Protein AF-A0A8J3WPA2-F1 (afdb_monomer_lite)

Radius of gyration: 30.32 Å; chains: 1; bounding box: 49×57×71 Å

Secondary structure (DSSP, 8-state):
-------SS--EEEEEE----HHHHHHHHHHT--PPPTT---EEEEEEETTT--BHHHHTTS--GGGTGGGS--PPSS----PPP-----GGGTT------S-------S-----------------

Foldseek 3Di:
DDDDDDDQAFDKDFDWDDDDDPVCVVVCVVVVDDDDDPPDDIGTPFIAGPQQRHTCVVDVPHTRCSNVVVVVPPDDPPDDPPDDPPPPDVCVVVVDPPPPPDDDDDDPDDDDDDDDDDDDDPDDDDD

Structure (mmCIF, N/CA/C/O backbone):
data_AF-A0A8J3WPA2-F1
#
_entry.id   AF-A0A8J3WPA2-F1
#
loop_
_atom_site.group_PDB
_atom_site.id
_atom_site.type_symbol
_atom_site.label_atom_id
_atom_site.label_alt_id
_atom_site.label_comp_id
_atom_site.label_asym_id
_atom_site.label_entity_id
_atom_site.label_seq_id
_atom_site.pdbx_PDB_ins_code
_atom_site.Cartn_x
_atom_site.Cartn_y
_atom_site.Cartn_z
_atom_site.occupancy
_atom_site.B_iso_or_equiv
_atom_site.auth_seq_id
_atom_site.auth_comp_id
_atom_site.auth_asym_id
_atom_site.auth_atom_id
_atom_site.pdbx_PDB_model_num
ATOM 1 N N . MET A 1 1 ? 27.300 -0.347 -0.909 1.00 48.00 1 MET A N 1
ATOM 2 C CA . MET A 1 1 ? 25.837 -0.547 -0.966 1.00 48.00 1 MET A CA 1
ATOM 3 C C . MET A 1 1 ? 25.564 -1.605 -2.021 1.00 48.00 1 MET A C 1
ATOM 5 O O . MET A 1 1 ? 26.102 -1.443 -3.112 1.00 48.00 1 MET A O 1
ATOM 9 N N . PRO A 1 2 ? 24.862 -2.704 -1.708 1.00 52.12 2 PRO A N 1
ATOM 10 C CA . PRO A 1 2 ? 24.513 -3.703 -2.715 1.00 52.12 2 PRO A CA 1
ATOM 11 C C . PRO A 1 2 ? 23.595 -3.076 -3.774 1.00 52.12 2 PRO A C 1
ATOM 13 O O . PRO A 1 2 ? 22.762 -2.229 -3.447 1.00 52.12 2 PRO A O 1
ATOM 16 N N . LEU A 1 3 ? 23.778 -3.455 -5.040 1.00 57.94 3 LEU A N 1
ATOM 17 C CA . LEU A 1 3 ? 22.858 -3.071 -6.110 1.00 57.94 3 LEU A CA 1
ATOM 18 C C . LEU A 1 3 ? 21.505 -3.756 -5.861 1.00 57.94 3 LEU A C 1
ATOM 20 O O . LEU A 1 3 ? 21.497 -4.907 -5.424 1.00 57.94 3 LEU A O 1
ATOM 24 N N . PRO A 1 4 ? 20.369 -3.084 -6.113 1.00 64.62 4 PRO A N 1
ATOM 25 C CA . PRO A 1 4 ? 19.073 -3.734 -6.000 1.00 64.62 4 PRO A CA 1
ATOM 26 C C . PRO A 1 4 ? 18.968 -4.831 -7.067 1.00 64.62 4 PRO A C 1
ATOM 28 O O . PRO A 1 4 ? 18.937 -4.549 -8.266 1.00 64.62 4 PRO A O 1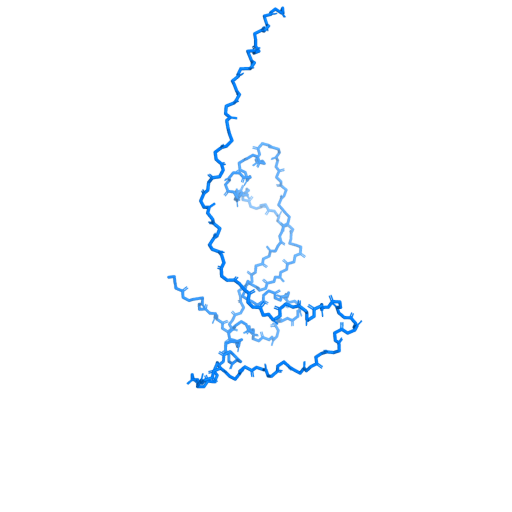
ATOM 31 N N . GLU A 1 5 ? 18.943 -6.088 -6.632 1.00 73.38 5 GLU A N 1
ATOM 32 C CA . GLU A 1 5 ? 18.637 -7.226 -7.495 1.00 73.38 5 GLU A CA 1
ATOM 33 C C . GLU A 1 5 ? 17.117 -7.301 -7.680 1.00 73.38 5 GLU A C 1
ATOM 35 O O . GLU A 1 5 ? 16.373 -7.591 -6.743 1.00 73.38 5 GLU A O 1
ATOM 40 N N . TYR A 1 6 ? 16.640 -6.993 -8.887 1.00 80.31 6 TYR A N 1
ATOM 41 C CA . TYR A 1 6 ? 15.220 -7.081 -9.233 1.00 80.31 6 TYR A CA 1
ATOM 42 C C . TYR A 1 6 ? 14.886 -8.471 -9.787 1.00 80.31 6 TYR A C 1
ATOM 44 O O . TYR A 1 6 ? 15.561 -8.962 -10.694 1.00 80.31 6 TYR A O 1
ATOM 52 N N . SER A 1 7 ? 13.820 -9.091 -9.275 1.00 83.31 7 SER A N 1
ATOM 53 C CA . SER A 1 7 ? 13.326 -10.385 -9.759 1.00 83.31 7 SER A CA 1
ATOM 54 C C . SER A 1 7 ? 12.358 -10.221 -10.939 1.00 83.31 7 SER A C 1
ATOM 56 O O . SER A 1 7 ? 11.640 -9.227 -11.012 1.00 83.31 7 SER A O 1
ATOM 58 N N . PRO A 1 8 ? 12.271 -11.196 -11.863 1.00 85.19 8 PRO A N 1
ATOM 59 C CA . PRO A 1 8 ? 11.251 -11.183 -12.918 1.00 85.19 8 PRO A CA 1
ATOM 60 C C . PRO A 1 8 ? 9.830 -11.435 -12.380 1.00 85.19 8 PRO A C 1
ATOM 62 O O . PRO A 1 8 ? 8.851 -11.149 -13.067 1.00 85.19 8 PRO A O 1
ATOM 65 N N . THR A 1 9 ? 9.714 -11.963 -11.159 1.00 90.00 9 THR A N 1
ATOM 66 C CA . THR A 1 9 ? 8.460 -12.171 -10.427 1.00 90.00 9 THR A CA 1
ATOM 67 C C . THR A 1 9 ? 8.091 -10.935 -9.613 1.00 90.00 9 THR A C 1
ATOM 69 O O . THR A 1 9 ? 8.958 -10.362 -8.954 1.00 90.00 9 THR A O 1
ATOM 72 N N . HIS A 1 10 ? 6.811 -10.555 -9.608 1.00 90.50 10 HIS A N 1
ATOM 73 C CA . HIS A 1 10 ? 6.315 -9.431 -8.807 1.00 90.50 10 HIS A CA 1
ATOM 74 C C . HIS A 1 10 ? 6.369 -9.716 -7.302 1.00 90.50 10 HIS A C 1
ATOM 76 O O . HIS A 1 10 ? 6.117 -10.837 -6.860 1.00 90.50 10 HIS A O 1
ATOM 82 N N . VAL A 1 11 ? 6.640 -8.671 -6.518 1.00 93.44 11 VAL A N 1
ATOM 83 C CA . VAL A 1 11 ? 6.537 -8.672 -5.051 1.00 93.44 11 VAL A CA 1
ATOM 84 C C . VAL A 1 11 ? 5.372 -7.770 -4.670 1.00 93.44 11 VAL A C 1
ATOM 86 O O . VAL A 1 11 ? 5.448 -6.560 -4.861 1.00 93.44 11 VAL A O 1
ATOM 89 N N . TRP A 1 12 ? 4.280 -8.348 -4.175 1.00 94.38 12 TRP A N 1
ATOM 90 C CA . TRP A 1 12 ? 3.039 -7.615 -3.919 1.00 94.38 12 TRP A CA 1
ATOM 91 C C . TRP A 1 12 ? 3.017 -6.975 -2.533 1.00 94.38 12 TRP A C 1
ATOM 93 O O . TRP A 1 12 ? 3.263 -7.638 -1.526 1.00 94.38 12 TRP A O 1
ATOM 103 N N . VAL A 1 13 ? 2.656 -5.695 -2.485 1.00 94.94 13 VAL A N 1
ATOM 104 C CA . VAL A 1 13 ? 2.458 -4.927 -1.256 1.00 94.94 13 VAL A CA 1
ATOM 105 C C . VAL A 1 13 ? 1.088 -4.262 -1.314 1.00 94.94 13 VAL A C 1
ATOM 107 O O . VAL A 1 13 ? 0.691 -3.708 -2.337 1.00 94.94 13 VAL A O 1
ATOM 110 N N . GLY A 1 14 ? 0.353 -4.336 -0.206 1.00 94.69 14 GLY A N 1
ATOM 111 C CA . GLY A 1 14 ? -0.934 -3.665 -0.056 1.00 94.69 14 GLY A CA 1
ATOM 112 C C . GLY A 1 14 ? -0.790 -2.349 0.702 1.00 94.69 14 GLY A C 1
ATOM 113 O O . GLY A 1 14 ? -0.318 -2.346 1.841 1.00 94.69 14 GLY A O 1
ATOM 114 N N . ALA A 1 15 ? -1.249 -1.245 0.116 1.00 92.94 15 ALA A N 1
ATOM 115 C CA . ALA A 1 15 ? -1.555 -0.036 0.868 1.00 92.94 15 ALA A CA 1
ATOM 116 C C . ALA A 1 15 ? -2.853 -0.262 1.644 1.00 92.94 15 ALA A C 1
ATOM 118 O O . ALA A 1 15 ? -3.858 -0.697 1.083 1.00 92.94 15 ALA A O 1
ATOM 119 N N . ALA A 1 16 ? -2.848 0.027 2.940 1.00 92.75 16 ALA A N 1
ATOM 120 C CA . ALA A 1 16 ? -3.979 -0.278 3.799 1.00 92.75 16 ALA A CA 1
ATOM 121 C C . ALA A 1 16 ? -4.254 0.823 4.816 1.00 92.75 16 ALA A C 1
ATOM 123 O O . ALA A 1 16 ? -3.346 1.500 5.299 1.00 92.75 16 ALA A O 1
ATOM 124 N N . THR A 1 17 ? -5.524 0.952 5.196 1.00 88.81 17 THR A N 1
ATOM 125 C CA . THR A 1 17 ? -5.920 1.774 6.339 1.00 88.81 17 THR A CA 1
ATOM 126 C C . THR A 1 17 ? -5.969 0.908 7.58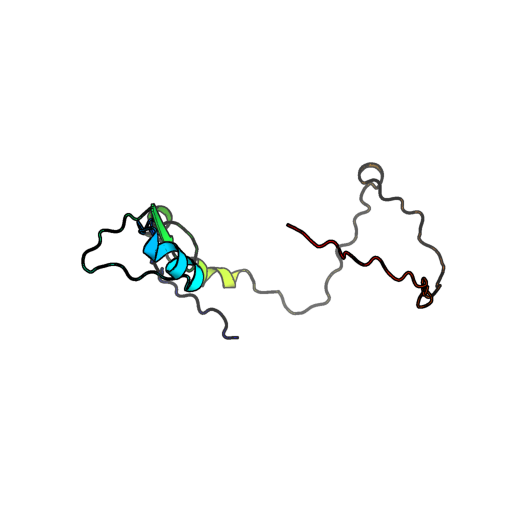9 1.00 88.81 17 THR A C 1
ATOM 128 O O . THR A 1 17 ? -6.713 -0.071 7.660 1.00 88.81 17 THR A O 1
ATOM 131 N N . VAL A 1 18 ? -5.189 1.289 8.601 1.00 87.75 18 VAL A N 1
ATOM 132 C CA . VAL A 1 18 ? -5.174 0.612 9.900 1.00 87.75 18 VAL A CA 1
ATOM 133 C C . VAL A 1 18 ? -5.795 1.540 10.945 1.00 87.75 18 VAL A C 1
ATOM 135 O O . VAL A 1 18 ? -5.192 2.567 11.266 1.00 87.75 18 VAL A O 1
ATOM 138 N N . PRO A 1 19 ? -6.976 1.213 11.505 1.00 84.56 19 PRO A N 1
ATOM 139 C CA . PRO A 1 19 ? -7.567 2.018 12.561 1.00 84.56 19 PRO A CA 1
ATOM 140 C C . PRO A 1 19 ? -6.701 1.923 13.820 1.00 84.56 19 PRO A C 1
ATOM 142 O O . PRO A 1 19 ? -6.452 0.841 14.359 1.00 84.56 19 PRO A O 1
ATOM 145 N N . ILE A 1 20 ? -6.237 3.073 14.300 1.00 87.25 20 ILE A N 1
ATOM 146 C CA . ILE A 1 20 ? -5.409 3.176 15.501 1.00 87.25 20 ILE A CA 1
ATOM 147 C C . ILE A 1 20 ? -6.131 3.988 16.569 1.00 87.25 20 ILE A C 1
ATOM 149 O O . ILE A 1 20 ? -6.735 5.020 16.300 1.00 87.25 20 ILE A O 1
ATOM 153 N N . THR A 1 21 ? -6.063 3.518 17.813 1.00 87.44 21 THR A N 1
ATOM 154 C CA . THR A 1 21 ? -6.593 4.267 18.954 1.00 87.44 21 THR A CA 1
ATOM 155 C C . THR A 1 21 ? -5.636 5.389 19.337 1.00 87.44 21 THR A C 1
ATOM 157 O O . THR A 1 21 ? -4.420 5.243 19.188 1.00 87.44 21 THR A O 1
ATOM 160 N N . GLN A 1 22 ? -6.158 6.467 19.931 1.00 87.50 22 GLN A N 1
ATOM 161 C CA . GLN A 1 22 ? -5.358 7.632 20.334 1.00 87.50 22 GLN A CA 1
ATOM 162 C C . GLN A 1 22 ? -4.124 7.256 21.173 1.00 87.50 22 GLN A C 1
ATOM 164 O O . GLN A 1 22 ? -3.029 7.772 20.964 1.00 87.50 22 GLN A O 1
ATOM 169 N N . ARG A 1 23 ? -4.262 6.273 22.074 1.00 85.06 23 ARG A N 1
ATOM 170 C CA . ARG A 1 23 ? -3.158 5.767 22.912 1.00 85.06 23 ARG A CA 1
ATOM 171 C C . ARG A 1 23 ? -2.006 5.151 22.107 1.00 85.06 23 ARG A C 1
ATOM 173 O O . ARG A 1 23 ? -0.871 5.150 22.575 1.00 85.06 23 ARG A O 1
ATOM 180 N N . LYS A 1 24 ? -2.279 4.602 20.920 1.00 87.31 24 LYS A N 1
ATOM 181 C CA . LYS A 1 24 ? -1.276 3.961 20.056 1.00 87.31 24 LYS A CA 1
ATOM 182 C C . LYS A 1 24 ? -0.646 4.929 19.049 1.00 87.31 24 LYS A C 1
ATOM 184 O O . LYS A 1 24 ? 0.462 4.640 18.604 1.00 87.31 24 LYS A O 1
ATOM 189 N N . VAL A 1 25 ? -1.275 6.075 18.757 1.00 91.38 25 VAL A N 1
ATOM 190 C CA . VAL A 1 25 ? -0.804 7.068 17.766 1.00 91.38 25 VAL A CA 1
ATOM 191 C C . VAL A 1 25 ? 0.631 7.516 18.044 1.00 91.38 25 VAL A C 1
ATOM 193 O O . VAL A 1 25 ? 1.492 7.394 17.178 1.00 91.38 25 VAL A O 1
ATOM 196 N N . ARG A 1 26 ? 0.934 7.945 19.277 1.00 89.69 26 ARG A N 1
ATOM 197 C CA . ARG A 1 26 ? 2.279 8.438 19.629 1.00 89.69 26 ARG A CA 1
ATOM 198 C C . ARG A 1 26 ? 3.366 7.379 19.422 1.00 89.69 26 ARG A C 1
ATOM 200 O O . ARG A 1 26 ? 4.457 7.688 18.954 1.00 89.69 26 ARG A O 1
ATOM 207 N N . ARG A 1 27 ? 3.074 6.117 19.755 1.00 87.56 27 ARG A N 1
ATOM 208 C CA . ARG A 1 27 ? 4.020 5.005 19.572 1.00 87.56 27 ARG A CA 1
ATOM 209 C C . ARG A 1 27 ? 4.181 4.639 18.096 1.00 87.56 27 ARG A C 1
ATOM 211 O O . ARG A 1 27 ? 5.301 4.354 17.686 1.00 87.56 27 ARG A O 1
ATOM 218 N N . ALA A 1 28 ? 3.087 4.652 17.335 1.00 89.69 28 ALA A N 1
ATOM 219 C CA . ALA A 1 28 ? 3.090 4.406 15.897 1.00 89.69 28 ALA A CA 1
ATOM 220 C C . ALA A 1 28 ? 3.952 5.436 15.160 1.00 89.69 28 ALA A C 1
ATOM 222 O O . ALA A 1 28 ? 4.788 5.055 14.351 1.00 89.69 28 ALA A O 1
ATOM 223 N N . TYR A 1 29 ? 3.805 6.717 15.511 1.00 89.88 29 TYR A N 1
ATOM 224 C CA . TYR A 1 29 ? 4.585 7.808 14.934 1.00 89.88 29 TYR A CA 1
ATOM 225 C C . TYR A 1 29 ? 6.090 7.649 15.196 1.00 89.88 29 TYR A C 1
ATOM 227 O O . TYR A 1 29 ? 6.888 7.699 14.269 1.00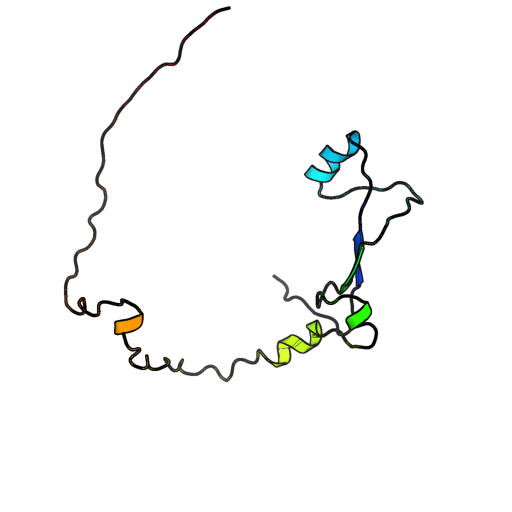 89.88 29 TYR A O 1
ATOM 235 N N . LEU A 1 30 ? 6.481 7.367 16.446 1.00 90.19 30 LEU A N 1
ATOM 236 C CA . LEU A 1 30 ? 7.896 7.225 16.816 1.00 90.19 30 LEU A CA 1
ATOM 237 C C . LEU A 1 30 ? 8.567 5.974 16.234 1.00 90.19 30 LEU A C 1
ATOM 239 O O . LEU A 1 30 ? 9.753 6.002 15.932 1.00 90.19 30 LEU A O 1
ATOM 243 N N . ARG A 1 31 ? 7.841 4.855 16.135 1.00 90.25 31 ARG A N 1
ATOM 244 C CA . ARG A 1 31 ? 8.407 3.564 15.698 1.00 90.25 31 ARG A CA 1
ATOM 245 C C . ARG A 1 31 ? 8.139 3.237 14.237 1.00 90.25 31 ARG A C 1
ATOM 247 O O . ARG A 1 31 ? 8.558 2.169 13.796 1.00 90.25 31 ARG A O 1
ATOM 254 N N . GLN A 1 32 ? 7.362 4.077 13.553 1.00 89.88 32 GLN A N 1
ATOM 255 C CA . GLN A 1 32 ? 6.895 3.874 12.178 1.00 89.88 32 GLN A CA 1
ATOM 256 C C . GLN A 1 32 ? 6.279 2.479 11.948 1.00 89.88 32 GLN A C 1
ATOM 258 O O . GLN A 1 32 ? 6.289 1.940 10.848 1.00 89.88 32 GLN A O 1
ATOM 263 N N . SER A 1 33 ? 5.762 1.859 13.013 1.00 86.25 33 SER A N 1
ATOM 264 C CA . SER A 1 33 ? 5.251 0.490 13.011 1.00 86.25 33 SER A CA 1
ATOM 265 C C . SER A 1 33 ? 4.171 0.320 14.073 1.00 86.25 33 SER A C 1
ATOM 267 O O . SER A 1 33 ? 4.205 0.927 15.151 1.00 86.25 33 SER A O 1
ATOM 269 N N . VAL A 1 34 ? 3.191 -0.529 13.772 1.00 86.44 34 VAL A N 1
ATOM 270 C CA . VAL A 1 34 ? 2.055 -0.814 14.651 1.00 86.44 34 VAL A CA 1
ATOM 271 C C . VAL A 1 34 ? 1.869 -2.319 14.743 1.00 86.44 34 VAL A C 1
ATOM 273 O O . VAL A 1 34 ? 1.861 -3.017 13.737 1.00 86.44 34 VAL A O 1
ATOM 276 N N . ARG A 1 35 ? 1.692 -2.823 15.967 1.00 85.25 35 ARG A N 1
ATOM 277 C CA . ARG A 1 35 ? 1.248 -4.202 16.193 1.00 85.25 35 ARG A CA 1
ATOM 278 C C . ARG A 1 35 ? -0.274 -4.224 16.276 1.00 85.25 35 ARG A C 1
ATOM 280 O O . ARG A 1 35 ? -0.861 -3.568 17.148 1.00 85.25 35 ARG A O 1
ATOM 287 N N . THR A 1 36 ? -0.895 -4.958 15.367 1.00 84.94 36 THR A N 1
ATOM 288 C CA . THR A 1 36 ? -2.330 -5.239 15.374 1.00 84.94 36 THR A CA 1
ATOM 289 C C . THR A 1 36 ? -2.643 -6.377 16.348 1.00 84.94 36 THR A C 1
ATOM 291 O O . THR A 1 36 ? -1.751 -7.103 16.793 1.00 84.94 36 THR A O 1
ATOM 294 N N . VAL A 1 37 ? -3.906 -6.481 16.764 1.00 84.19 37 VAL A N 1
ATOM 295 C CA . VAL A 1 37 ? -4.376 -7.624 17.562 1.00 84.19 37 VAL A CA 1
ATOM 296 C C . VAL A 1 37 ? -4.566 -8.809 16.612 1.00 84.19 37 VAL A C 1
ATOM 298 O O . VAL A 1 37 ? -4.808 -8.607 15.418 1.00 84.19 37 VAL A O 1
ATOM 301 N N . LYS A 1 38 ? -4.460 -10.037 17.124 1.00 85.00 38 LYS A N 1
ATOM 302 C CA . LYS A 1 38 ? -4.795 -11.235 16.348 1.00 85.00 38 LYS A CA 1
ATOM 303 C C . LYS A 1 38 ? -6.209 -11.088 15.756 1.00 85.00 38 LYS A C 1
ATOM 305 O O . LYS A 1 38 ? -7.090 -10.557 16.426 1.00 85.00 38 LYS A O 1
ATOM 310 N N . ASP A 1 39 ? -6.370 -11.475 14.494 1.00 81.88 39 ASP A N 1
ATOM 311 C CA . ASP A 1 39 ? -7.633 -11.429 13.737 1.00 81.88 39 ASP A CA 1
ATOM 312 C C . ASP A 1 39 ? -8.205 -10.021 13.466 1.00 81.88 39 ASP A C 1
ATOM 314 O O . ASP A 1 39 ? -9.383 -9.856 13.151 1.00 81.88 39 ASP A O 1
ATOM 318 N N . THR A 1 40 ? -7.370 -8.974 13.528 1.00 83.75 40 THR A N 1
ATOM 319 C CA . THR A 1 40 ? -7.788 -7.632 13.088 1.00 83.75 40 THR A CA 1
ATOM 320 C C . THR A 1 40 ? -7.988 -7.619 11.571 1.00 83.75 40 THR A C 1
ATOM 322 O O . THR A 1 40 ? -7.031 -7.800 10.818 1.00 83.75 40 THR A O 1
ATOM 325 N N . LYS A 1 41 ? -9.213 -7.342 11.115 1.00 83.19 41 LYS A N 1
ATOM 326 C CA . LYS A 1 41 ? -9.495 -7.101 9.695 1.00 83.19 41 LYS A CA 1
ATOM 327 C C . LYS A 1 41 ? -8.856 -5.779 9.257 1.00 83.19 41 LYS A C 1
ATOM 329 O O . LYS A 1 41 ? -9.122 -4.738 9.852 1.00 83.19 41 LYS A O 1
ATOM 334 N N . ILE A 1 42 ? -8.029 -5.831 8.216 1.00 89.56 42 ILE A N 1
ATOM 335 C CA . ILE A 1 42 ? -7.374 -4.666 7.611 1.00 89.56 42 ILE A CA 1
ATOM 336 C C . ILE A 1 42 ? -8.007 -4.425 6.240 1.00 89.56 42 ILE A C 1
ATOM 338 O O . ILE A 1 42 ? -8.110 -5.353 5.438 1.00 89.56 42 ILE A O 1
ATOM 342 N N . THR A 1 43 ? -8.442 -3.193 5.977 1.00 90.94 43 THR A N 1
ATOM 343 C CA . THR A 1 43 ? -8.982 -2.804 4.668 1.00 90.94 43 THR A CA 1
ATOM 344 C C . THR A 1 43 ? -7.838 -2.361 3.767 1.00 90.94 43 THR A C 1
ATOM 346 O O . THR A 1 43 ? -7.100 -1.432 4.107 1.00 90.94 43 THR A O 1
ATOM 349 N N . ILE A 1 44 ? -7.697 -3.036 2.630 1.00 93.31 44 ILE A N 1
ATOM 350 C CA . ILE A 1 44 ? -6.706 -2.718 1.603 1.00 93.31 44 ILE A CA 1
ATOM 351 C C . ILE A 1 44 ? -7.317 -1.679 0.660 1.00 93.31 44 ILE A C 1
ATOM 353 O O . ILE A 1 44 ? -8.463 -1.828 0.243 1.00 93.31 44 ILE A O 1
ATOM 357 N N . LEU A 1 45 ? -6.562 -0.622 0.375 1.00 93.06 45 LEU A N 1
ATOM 358 C CA . LEU A 1 45 ? -6.927 0.430 -0.573 1.00 93.06 45 LEU A CA 1
ATOM 359 C C . LEU A 1 45 ? -6.429 0.092 -1.976 1.00 93.06 45 LEU A C 1
ATOM 361 O O . LEU A 1 45 ? -7.170 0.221 -2.940 1.00 93.06 45 LEU A O 1
ATOM 365 N N . GLU A 1 46 ? -5.181 -0.360 -2.070 1.00 93.19 46 GLU A N 1
ATOM 366 C CA . GLU A 1 46 ? -4.518 -0.654 -3.336 1.00 93.19 46 GLU A CA 1
ATOM 367 C C . GLU A 1 46 ? -3.510 -1.786 -3.138 1.00 93.19 46 GLU A C 1
ATOM 369 O O . GLU A 1 46 ? -2.868 -1.876 -2.089 1.00 93.19 46 GLU A O 1
ATOM 374 N N . ILE A 1 47 ? -3.366 -2.645 -4.146 1.00 95.75 47 ILE A N 1
ATOM 375 C CA . ILE A 1 47 ? -2.324 -3.672 -4.210 1.00 95.75 47 ILE A CA 1
ATOM 376 C C . ILE A 1 47 ? -1.430 -3.333 -5.392 1.00 95.75 47 ILE A C 1
ATOM 378 O O . ILE A 1 47 ? -1.905 -3.250 -6.522 1.00 95.75 47 ILE A O 1
ATOM 382 N N . TYR A 1 48 ? -0.137 -3.166 -5.139 1.00 95.19 48 TYR A N 1
ATOM 383 C CA . TYR A 1 48 ? 0.842 -2.839 -6.169 1.00 95.19 48 TYR A CA 1
ATOM 384 C C . TYR A 1 48 ? 2.130 -3.639 -5.982 1.00 95.19 48 TYR A C 1
ATOM 386 O O . TYR A 1 48 ? 2.416 -4.183 -4.913 1.00 95.19 48 TYR A O 1
ATOM 394 N N . CYS A 1 49 ? 2.929 -3.723 -7.042 1.00 94.31 49 CYS A N 1
ATOM 395 C CA . CYS A 1 49 ? 4.231 -4.373 -6.987 1.00 94.31 49 CYS A CA 1
ATOM 396 C C . CYS A 1 49 ? 5.290 -3.432 -6.388 1.00 94.31 49 CYS A C 1
ATOM 398 O O . CYS A 1 49 ? 5.476 -2.313 -6.861 1.00 94.31 49 CYS A O 1
ATOM 400 N N . GLU A 1 50 ? 6.040 -3.877 -5.381 1.00 92.38 50 GLU A N 1
ATOM 401 C CA . GLU A 1 50 ? 7.107 -3.092 -4.744 1.00 92.38 50 GLU A CA 1
ATOM 402 C C . GLU A 1 50 ? 8.226 -2.710 -5.726 1.00 92.38 50 GLU A C 1
ATOM 404 O O . GLU A 1 50 ? 8.828 -1.638 -5.609 1.00 92.38 50 GLU A O 1
ATOM 409 N N . GLN A 1 51 ? 8.477 -3.574 -6.712 1.00 90.69 51 GLN A N 1
ATOM 410 C CA . GLN A 1 51 ? 9.575 -3.427 -7.661 1.00 90.69 51 GLN A CA 1
ATOM 411 C C . GLN A 1 51 ? 9.229 -2.474 -8.811 1.00 90.69 51 GLN A C 1
ATOM 413 O O . GLN A 1 51 ? 9.968 -1.524 -9.054 1.00 90.69 51 GLN A O 1
ATOM 418 N N . CYS A 1 52 ? 8.113 -2.695 -9.517 1.00 90.75 52 CYS A N 1
ATOM 419 C CA . CYS A 1 52 ? 7.726 -1.870 -10.671 1.00 90.75 52 CYS A CA 1
ATOM 420 C C . CYS A 1 52 ? 6.684 -0.786 -10.361 1.00 90.75 52 CYS A C 1
ATOM 422 O O . CYS A 1 52 ? 6.386 0.017 -11.241 1.00 90.75 52 CYS A O 1
ATOM 424 N N . ARG A 1 53 ? 6.132 -0.751 -9.138 1.00 92.06 53 ARG A N 1
ATOM 425 C CA . ARG A 1 53 ? 5.131 0.228 -8.666 1.00 92.06 53 ARG A CA 1
ATOM 426 C C . ARG A 1 53 ? 3.836 0.281 -9.487 1.00 92.06 53 ARG A C 1
ATOM 428 O O . ARG A 1 53 ? 3.094 1.248 -9.375 1.00 92.06 53 ARG A O 1
ATOM 435 N N . ARG A 1 54 ? 3.551 -0.757 -10.280 1.00 92.94 54 ARG A N 1
ATOM 436 C CA . ARG A 1 54 ? 2.289 -0.903 -11.021 1.00 92.94 54 ARG A CA 1
ATOM 437 C C . ARG A 1 54 ? 1.236 -1.620 -10.160 1.00 92.94 54 ARG A C 1
ATOM 439 O O . ARG A 1 54 ? 1.623 -2.504 -9.381 1.00 92.94 54 ARG A O 1
ATOM 446 N N . PRO A 1 55 ? -0.051 -1.251 -10.281 1.00 94.75 55 PRO A N 1
ATOM 447 C CA . PRO A 1 55 ? -1.139 -1.896 -9.554 1.00 94.75 55 PRO A CA 1
ATOM 448 C C . PRO A 1 55 ? -1.383 -3.313 -10.080 1.00 94.75 55 PRO A C 1
ATOM 450 O O . PRO A 1 55 ? -1.057 -3.622 -11.224 1.00 94.75 55 PRO A O 1
ATOM 453 N N . TYR A 1 56 ? -1.951 -4.179 -9.242 1.00 93.69 56 TYR A N 1
ATOM 454 C CA . TYR A 1 56 ? -2.187 -5.590 -9.567 1.00 93.69 56 TYR A CA 1
ATOM 455 C C . TYR A 1 56 ? -3.010 -5.784 -10.849 1.00 93.69 56 TYR A C 1
ATOM 457 O O . TYR A 1 56 ? -2.609 -6.568 -11.710 1.00 93.69 56 TYR A O 1
ATOM 465 N N . ASP A 1 57 ? -4.091 -5.017 -11.008 1.00 93.44 57 ASP A N 1
ATOM 466 C CA . ASP A 1 57 ? -5.029 -5.143 -12.132 1.00 93.44 57 ASP A CA 1
ATOM 467 C C . ASP A 1 57 ? -4.364 -4.919 -13.502 1.00 93.44 57 ASP A C 1
ATOM 469 O O . ASP A 1 57 ? -4.774 -5.513 -14.497 1.00 93.44 57 ASP A O 1
ATOM 473 N N . ASP A 1 58 ? -3.294 -4.123 -13.547 1.00 91.44 58 ASP A N 1
ATOM 474 C CA . ASP A 1 58 ? -2.592 -3.780 -14.787 1.00 91.44 58 ASP A CA 1
ATOM 475 C C . ASP A 1 58 ? -1.529 -4.809 -15.195 1.00 91.44 58 ASP A C 1
ATOM 477 O O . ASP A 1 58 ? -1.063 -4.787 -16.334 1.00 91.44 58 ASP A O 1
ATOM 481 N N . VAL A 1 59 ? -1.048 -5.634 -14.257 1.00 92.38 59 VAL A N 1
ATOM 482 C CA . VAL A 1 59 ? 0.172 -6.448 -14.440 1.00 92.38 59 VAL A CA 1
ATOM 483 C C . VAL A 1 59 ? 0.043 -7.902 -14.004 1.00 92.38 59 VAL A C 1
ATOM 485 O O . VAL A 1 59 ? 1.040 -8.623 -14.030 1.00 92.38 59 VAL A O 1
ATOM 488 N N . GLN A 1 60 ? -1.152 -8.353 -13.617 1.00 89.75 60 GLN A N 1
ATOM 489 C CA . GLN A 1 60 ? -1.385 -9.727 -13.158 1.00 89.75 60 GLN A CA 1
ATOM 490 C C . GLN A 1 60 ? -0.924 -10.801 -14.164 1.00 89.75 60 GLN A C 1
ATOM 492 O O . GLN A 1 60 ? -0.432 -11.847 -13.745 1.00 89.75 60 GLN A O 1
ATOM 497 N N . ASP A 1 61 ? -1.001 -10.510 -15.467 1.00 89.88 61 ASP A N 1
ATOM 498 C CA . ASP A 1 61 ? -0.633 -11.428 -16.555 1.00 89.88 61 ASP A CA 1
ATOM 499 C C . ASP A 1 61 ? 0.754 -11.131 -17.166 1.00 89.88 61 ASP A C 1
ATOM 501 O O . ASP A 1 61 ? 1.189 -11.792 -18.111 1.00 89.88 61 ASP A O 1
ATOM 505 N N . GLU A 1 62 ? 1.475 -10.137 -16.638 1.00 89.56 62 GLU A N 1
ATOM 506 C CA . GLU A 1 62 ? 2.759 -9.671 -17.167 1.00 89.56 62 GLU A CA 1
ATOM 507 C C . GLU A 1 62 ? 3.921 -9.983 -16.215 1.00 89.56 62 GLU A C 1
ATOM 509 O O . GLU A 1 62 ? 3.777 -10.038 -14.994 1.00 89.56 62 GLU A O 1
ATOM 514 N N . LEU A 1 63 ? 5.131 -10.118 -16.764 1.00 88.38 63 LEU A N 1
ATOM 515 C CA . LEU A 1 63 ? 6.351 -10.190 -15.954 1.00 88.38 63 LEU A CA 1
ATOM 516 C C . LEU A 1 63 ? 6.717 -8.820 -15.374 1.00 88.38 63 LEU A C 1
ATOM 518 O O . LEU A 1 63 ? 6.409 -7.773 -15.947 1.00 88.38 63 LEU A O 1
ATOM 522 N N . CYS A 1 64 ? 7.453 -8.816 -14.261 1.00 89.12 64 CYS A N 1
ATOM 523 C CA . CYS A 1 64 ? 7.880 -7.569 -13.645 1.00 89.12 64 CYS A CA 1
ATOM 524 C C . CYS A 1 64 ? 8.857 -6.805 -14.553 1.00 89.12 64 CYS A C 1
ATOM 526 O O . CYS A 1 64 ? 9.966 -7.261 -14.849 1.00 89.12 64 CYS A O 1
ATOM 528 N N . SER A 1 65 ? 8.464 -5.596 -14.960 1.00 84.94 65 SER A N 1
ATOM 529 C CA . SER A 1 65 ? 9.287 -4.710 -15.792 1.00 84.94 65 SER A CA 1
ATOM 530 C C . SER A 1 65 ? 10.550 -4.218 -15.077 1.00 84.94 65 SER A C 1
ATOM 532 O O . SER A 1 65 ? 11.517 -3.834 -15.739 1.00 84.94 65 SER A O 1
ATOM 534 N N . ALA A 1 66 ? 10.594 -4.287 -13.741 1.00 82.88 66 ALA A N 1
ATOM 535 C CA . ALA A 1 66 ? 11.760 -3.894 -12.953 1.00 82.88 66 ALA A CA 1
ATOM 536 C C . ALA A 1 66 ? 13.009 -4.702 -13.343 1.00 82.88 66 ALA A C 1
ATOM 538 O O . ALA A 1 66 ? 14.079 -4.122 -13.530 1.00 82.88 66 ALA A O 1
ATOM 539 N N . ALA A 1 67 ? 12.851 -6.005 -13.602 1.00 75.12 67 ALA A N 1
ATOM 540 C CA . ALA A 1 67 ? 13.929 -6.869 -14.087 1.00 75.12 67 ALA A CA 1
ATOM 541 C C . ALA A 1 67 ? 14.347 -6.579 -15.542 1.00 75.12 67 ALA A C 1
ATOM 543 O O . ALA A 1 67 ? 15.426 -6.981 -15.977 1.00 75.12 67 ALA A O 1
ATOM 544 N N . GLN A 1 68 ? 13.505 -5.893 -16.320 1.00 69.69 68 GLN A N 1
ATOM 545 C CA . GLN A 1 68 ? 13.747 -5.614 -17.738 1.00 69.69 68 GLN A CA 1
ATOM 546 C C . GLN A 1 68 ? 14.370 -4.229 -17.986 1.00 69.69 68 GLN A C 1
ATOM 548 O O . GLN A 1 68 ? 15.025 -4.036 -19.014 1.00 69.69 68 GLN A O 1
ATOM 553 N N . SER A 1 69 ? 14.214 -3.285 -17.051 1.00 61.66 69 SER A N 1
ATOM 554 C CA . SER A 1 69 ? 14.580 -1.867 -17.223 1.00 61.66 69 SER A CA 1
ATOM 555 C C . SER A 1 69 ? 16.081 -1.607 -17.441 1.00 61.66 69 SER A C 1
ATOM 557 O O . SER A 1 69 ? 16.462 -0.679 -18.147 1.00 61.66 69 SER A O 1
ATOM 559 N N . SER A 1 70 ? 16.980 -2.457 -16.943 1.00 59.00 70 SER A N 1
ATOM 560 C CA . SER A 1 70 ? 18.427 -2.255 -17.129 1.00 59.00 70 SER A CA 1
ATOM 561 C C . SER A 1 70 ? 18.909 -2.485 -18.569 1.00 59.00 70 SER A C 1
ATOM 563 O O . SER A 1 70 ? 20.017 -2.079 -18.923 1.00 59.00 70 SER A O 1
ATOM 565 N N . LYS A 1 71 ? 18.087 -3.088 -19.442 1.00 59.41 71 LYS A N 1
ATOM 566 C CA . LYS A 1 71 ? 18.478 -3.374 -20.833 1.00 59.41 71 LYS A CA 1
ATOM 567 C C . LYS A 1 71 ? 18.664 -2.110 -21.678 1.00 59.41 71 LYS A C 1
ATOM 569 O O . LYS A 1 71 ? 19.489 -2.139 -22.589 1.00 59.41 71 LYS A O 1
ATOM 574 N N . HIS A 1 72 ? 17.953 -1.020 -21.375 1.00 57.12 72 HIS A N 1
ATOM 575 C CA . HIS A 1 72 ? 18.032 0.231 -22.140 1.00 57.12 72 HIS A CA 1
ATOM 576 C C . HIS A 1 72 ? 19.104 1.212 -21.626 1.00 57.12 72 HIS A C 1
ATOM 578 O O . HIS A 1 72 ? 19.472 2.137 -22.339 1.00 57.12 72 HIS A O 1
ATOM 584 N N . LEU A 1 73 ? 19.635 1.021 -20.407 1.00 60.19 73 LEU A N 1
ATOM 585 C CA . LEU A 1 73 ? 20.692 1.866 -19.815 1.00 60.19 73 LEU A CA 1
ATOM 586 C C . LEU A 1 73 ? 22.108 1.375 -20.144 1.00 60.19 73 LEU A C 1
ATOM 588 O O . LEU A 1 73 ? 23.057 1.623 -19.400 1.00 60.19 73 LEU A O 1
ATOM 592 N N . LYS A 1 74 ? 22.287 0.691 -21.273 1.00 60.78 74 LYS A N 1
ATOM 593 C CA . LYS A 1 74 ? 23.629 0.410 -21.775 1.00 60.78 74 LYS A CA 1
ATOM 594 C C . LYS A 1 74 ? 24.177 1.704 -22.356 1.00 60.78 74 LYS A C 1
ATOM 596 O O . LYS A 1 74 ? 23.947 2.010 -23.524 1.00 60.78 74 LYS A O 1
ATOM 601 N N . GLY A 1 75 ? 24.866 2.480 -21.518 1.00 61.69 75 GLY A N 1
ATOM 602 C CA . GLY A 1 75 ? 25.741 3.535 -22.004 1.00 61.69 75 GLY A CA 1
ATOM 603 C C . GLY A 1 75 ? 26.601 2.941 -23.113 1.00 61.69 75 GLY A C 1
ATOM 604 O O . GLY A 1 75 ? 27.180 1.867 -22.937 1.00 61.69 75 GLY A O 1
ATOM 605 N N . GLY A 1 76 ? 26.604 3.586 -24.280 1.00 66.00 76 GLY A N 1
ATOM 606 C CA . GLY A 1 76 ? 27.501 3.205 -25.365 1.00 66.00 76 GLY A CA 1
ATOM 607 C C . GLY A 1 76 ? 28.957 3.178 -24.880 1.00 66.00 76 GLY A C 1
ATOM 608 O O . GLY A 1 76 ? 29.244 3.636 -23.769 1.00 66.00 76 GLY A O 1
ATOM 609 N N . PRO A 1 77 ? 29.888 2.643 -25.685 1.00 75.25 77 PRO A N 1
ATOM 610 C CA . PRO A 1 77 ? 31.300 2.617 -25.315 1.00 75.25 77 PRO A CA 1
ATOM 611 C C . PRO A 1 77 ? 31.737 3.992 -24.797 1.00 75.25 77 PRO A C 1
ATOM 613 O O . PRO A 1 77 ? 31.367 5.013 -25.382 1.00 75.25 77 PRO A O 1
ATOM 616 N N . ILE A 1 78 ? 32.482 4.010 -23.684 1.00 71.19 78 ILE A N 1
ATOM 617 C CA . ILE A 1 78 ? 33.072 5.236 -23.137 1.00 71.19 78 ILE A CA 1
ATOM 618 C C . ILE A 1 78 ? 33.856 5.903 -24.268 1.00 71.19 78 ILE A C 1
ATOM 620 O O . ILE A 1 78 ? 34.878 5.401 -24.729 1.00 71.19 78 ILE A O 1
ATOM 624 N N . GLY A 1 79 ? 33.312 7.011 -24.752 1.00 73.00 79 GLY A N 1
ATOM 625 C CA . GLY A 1 79 ? 33.870 7.828 -25.814 1.00 73.00 79 GLY A CA 1
ATOM 626 C C . GLY A 1 79 ? 33.884 9.288 -25.387 1.00 73.00 79 GLY A C 1
ATOM 627 O O . GLY A 1 79 ? 33.341 9.659 -24.343 1.00 73.00 79 GLY A O 1
ATOM 628 N N . VAL A 1 80 ? 34.505 10.136 -26.203 1.00 72.12 80 VAL A N 1
ATOM 629 C CA . VAL A 1 80 ? 34.518 11.584 -25.971 1.00 72.12 80 VAL A CA 1
ATOM 630 C C . VAL A 1 80 ? 33.078 12.096 -25.997 1.00 72.12 80 VAL A C 1
ATOM 632 O O . VAL A 1 80 ? 32.380 11.950 -27.002 1.00 72.12 80 VAL A O 1
ATOM 635 N N . ARG A 1 81 ? 32.623 12.698 -24.889 1.00 67.88 81 ARG A N 1
ATOM 636 C CA . ARG A 1 81 ? 31.312 13.352 -24.794 1.00 67.88 81 ARG A CA 1
ATOM 637 C C . ARG A 1 81 ? 31.199 14.372 -25.926 1.00 67.88 81 ARG A C 1
ATOM 639 O O . ARG A 1 81 ? 31.815 15.434 -25.856 1.00 67.88 81 ARG A O 1
ATOM 646 N N . GLN A 1 82 ? 30.397 14.076 -26.947 1.00 68.56 82 GLN A N 1
ATOM 647 C CA . GLN A 1 82 ? 30.054 15.072 -27.954 1.00 68.56 82 GLN A CA 1
ATOM 648 C C . GLN A 1 82 ? 29.276 16.184 -27.246 1.00 68.56 82 GLN A C 1
ATOM 650 O O . GLN A 1 82 ? 28.136 15.990 -26.813 1.00 68.56 82 GLN A O 1
ATOM 655 N N . LYS A 1 83 ? 29.913 17.349 -27.063 1.00 68.75 83 LYS A N 1
ATOM 656 C CA . LYS A 1 83 ? 29.188 18.562 -26.687 1.00 68.75 83 LYS A CA 1
ATOM 657 C C . LYS A 1 83 ? 28.140 18.768 -27.772 1.00 68.75 83 LYS A C 1
ATOM 659 O O . LYS A 1 83 ? 28.488 18.883 -28.945 1.00 68.75 83 LYS A O 1
ATOM 664 N N . ARG A 1 84 ? 26.861 18.788 -27.387 1.00 67.06 84 ARG A N 1
ATOM 665 C CA . ARG A 1 84 ? 25.820 19.271 -28.295 1.00 67.06 84 ARG A CA 1
ATOM 666 C C . ARG A 1 84 ? 26.252 20.678 -28.681 1.00 67.06 84 ARG A C 1
ATOM 668 O O . ARG A 1 84 ? 26.493 21.492 -27.789 1.00 67.06 84 ARG A O 1
ATOM 675 N N . ALA A 1 85 ? 26.427 20.928 -29.976 1.00 64.88 85 ALA A N 1
ATOM 676 C CA . ALA A 1 85 ? 26.616 22.288 -30.439 1.00 64.88 85 ALA A CA 1
ATOM 677 C C . ALA A 1 85 ? 25.433 23.083 -29.885 1.00 64.88 85 ALA A C 1
ATOM 679 O O . ALA A 1 85 ? 24.284 22.670 -30.068 1.00 64.88 85 ALA A O 1
ATOM 680 N N . HIS A 1 86 ? 25.706 24.156 -29.143 1.00 63.50 86 HIS A N 1
ATOM 681 C CA . HIS A 1 86 ? 24.672 25.126 -28.835 1.00 63.50 86 HIS A CA 1
ATOM 682 C C . HIS A 1 86 ? 24.227 25.660 -30.194 1.00 63.50 86 HIS A C 1
ATOM 684 O O . HIS A 1 86 ? 24.884 26.519 -30.779 1.00 63.50 86 HIS A O 1
ATOM 690 N N . TYR A 1 87 ? 23.165 25.075 -30.753 1.00 58.09 87 TYR A N 1
ATOM 691 C CA . TYR A 1 87 ? 22.442 25.699 -31.842 1.00 58.09 87 TYR A CA 1
ATOM 692 C C . TYR A 1 87 ? 22.154 27.108 -31.342 1.00 58.09 87 TYR A C 1
ATOM 694 O O . TYR A 1 87 ? 21.668 27.240 -30.215 1.00 58.09 87 TYR A O 1
ATOM 702 N N . LYS A 1 88 ? 22.569 28.127 -32.104 1.00 60.00 88 LYS A N 1
ATOM 703 C CA . LYS A 1 88 ? 22.306 29.535 -31.803 1.00 60.00 88 LYS A CA 1
ATOM 704 C C . LYS A 1 88 ? 20.808 29.652 -31.542 1.00 60.00 88 LYS A C 1
ATOM 706 O O . LYS A 1 88 ? 20.014 29.698 -32.476 1.00 60.00 88 LYS A O 1
ATOM 711 N N . HIS A 1 89 ? 20.414 29.573 -30.279 1.00 62.62 89 HIS A N 1
ATOM 712 C CA . HIS A 1 89 ? 19.034 29.772 -29.911 1.00 62.62 89 HIS A CA 1
ATOM 713 C C . HIS A 1 89 ? 18.784 31.261 -30.125 1.00 62.62 89 HIS A C 1
ATOM 715 O O . HIS A 1 89 ? 19.671 32.084 -29.889 1.00 62.62 89 HIS A O 1
ATOM 721 N N . ASN A 1 90 ? 17.617 31.611 -30.657 1.00 55.16 90 ASN A N 1
ATOM 722 C CA . ASN A 1 90 ? 17.249 33.008 -30.831 1.00 55.16 90 ASN A CA 1
ATOM 723 C C . ASN A 1 90 ? 17.117 33.645 -29.439 1.00 55.16 90 ASN A C 1
ATOM 725 O O . ASN A 1 90 ? 16.062 33.547 -28.812 1.00 55.16 90 ASN A O 1
ATOM 729 N N . CYS A 1 91 ? 18.191 34.286 -28.963 1.00 56.78 91 CYS A N 1
ATOM 730 C CA . CYS A 1 91 ? 18.258 34.999 -27.680 1.00 56.78 91 CYS A CA 1
ATOM 731 C C . CYS A 1 91 ? 17.131 36.024 -27.495 1.00 56.78 91 CYS A C 1
ATOM 733 O O . CYS A 1 91 ? 16.787 36.341 -26.363 1.00 56.78 91 CYS A O 1
ATOM 735 N N . ALA A 1 92 ? 16.505 36.492 -28.581 1.00 56.00 92 ALA A N 1
ATOM 736 C CA . ALA A 1 92 ? 15.397 37.443 -28.531 1.00 56.00 92 ALA A CA 1
ATOM 737 C C . ALA A 1 92 ? 14.160 36.936 -27.761 1.00 56.00 92 ALA A C 1
ATOM 739 O O . ALA A 1 92 ? 13.400 37.751 -27.252 1.00 56.00 92 ALA A O 1
ATOM 740 N N . LEU A 1 93 ? 13.943 35.616 -27.661 1.00 56.41 93 LEU A N 1
ATOM 741 C CA . LEU A 1 93 ? 12.792 35.050 -26.935 1.00 56.41 93 LEU A CA 1
ATOM 742 C C . LEU A 1 93 ? 13.108 34.622 -25.497 1.00 56.41 93 LEU A C 1
ATOM 744 O O . LEU A 1 93 ? 12.185 34.407 -24.718 1.00 56.41 93 LEU A O 1
ATOM 748 N N . LEU A 1 94 ? 14.388 34.465 -25.153 1.00 58.88 94 LEU A N 1
ATOM 749 C CA . LEU A 1 94 ? 14.824 33.902 -23.869 1.00 58.88 94 LEU A CA 1
ATOM 750 C C . LEU A 1 94 ? 15.533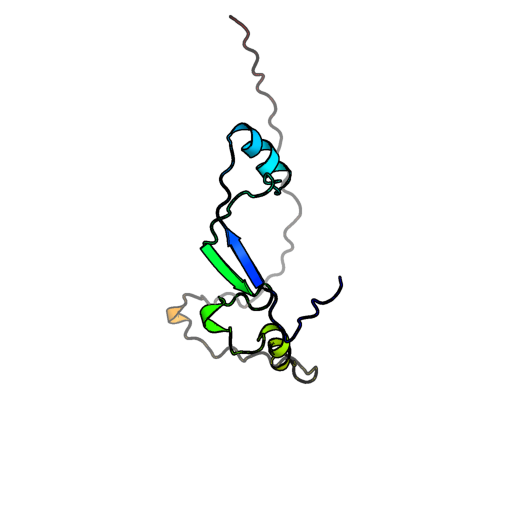 34.922 -22.965 1.00 58.88 94 LEU A C 1
ATOM 752 O O . LEU A 1 94 ? 15.917 34.564 -21.858 1.00 58.88 94 LEU A O 1
ATOM 756 N N . GLY A 1 95 ? 15.681 36.179 -23.407 1.00 57.53 95 GLY A N 1
ATOM 757 C CA . GLY A 1 95 ? 16.202 37.270 -22.574 1.00 57.53 95 GLY A CA 1
ATOM 758 C C . GLY A 1 95 ? 17.641 37.059 -22.097 1.00 57.53 95 GLY A C 1
ATOM 759 O O . GLY A 1 95 ? 18.017 37.557 -21.043 1.00 57.53 95 GLY A O 1
ATOM 760 N N . CYS A 1 96 ? 18.437 36.272 -22.826 1.00 58.97 96 CYS A N 1
ATOM 761 C CA . CYS A 1 96 ? 19.844 36.065 -22.504 1.00 58.97 96 CYS A CA 1
ATOM 762 C C . CYS A 1 96 ? 20.685 37.150 -23.193 1.00 58.97 96 CYS A C 1
ATOM 764 O O . CYS A 1 96 ? 20.970 37.043 -24.390 1.00 58.97 96 CYS A O 1
ATOM 766 N N . ASP A 1 97 ? 21.072 38.181 -22.442 1.00 55.31 97 ASP A N 1
ATOM 767 C CA . ASP A 1 97 ? 21.995 39.226 -22.892 1.00 55.31 97 ASP A CA 1
ATOM 768 C C . ASP A 1 97 ? 23.409 38.644 -23.048 1.00 55.31 97 ASP A C 1
ATOM 770 O O . ASP A 1 97 ? 24.122 38.380 -22.082 1.00 55.31 97 ASP A O 1
ATOM 774 N N . LEU A 1 98 ? 23.824 38.408 -24.295 1.00 58.00 98 LEU A N 1
ATOM 775 C CA . LEU A 1 98 ? 25.180 37.977 -24.658 1.00 58.00 98 LEU A CA 1
ATOM 776 C C . LEU A 1 98 ? 26.154 39.170 -24.694 1.00 58.00 98 LEU A C 1
ATOM 778 O O . LEU A 1 98 ? 26.844 39.377 -25.689 1.00 58.00 98 LEU A O 1
ATOM 782 N N . SER A 1 99 ? 26.206 39.967 -23.626 1.00 48.56 99 SER A N 1
ATOM 783 C CA . SER A 1 99 ? 27.128 41.107 -23.500 1.00 48.56 99 SER A CA 1
ATOM 784 C C . SER A 1 99 ? 28.046 40.999 -22.282 1.00 48.56 99 SER A C 1
ATOM 786 O O . SER A 1 99 ? 28.291 41.985 -21.595 1.00 48.56 99 SER A O 1
ATOM 788 N N . SER A 1 100 ? 28.550 39.800 -22.003 1.00 47.72 100 SER A N 1
ATOM 789 C CA . SER A 1 100 ? 29.668 39.603 -21.072 1.00 47.72 100 SER A CA 1
ATOM 790 C C . SER A 1 100 ? 30.508 38.390 -21.475 1.00 47.72 100 SER A C 1
ATOM 792 O O . SER A 1 100 ? 30.741 37.455 -20.714 1.00 47.72 100 SER A O 1
ATOM 794 N N . ALA A 1 101 ? 30.949 38.389 -22.728 1.00 53.28 101 ALA A N 1
ATOM 795 C CA . ALA A 1 101 ? 32.245 37.818 -23.050 1.00 53.28 101 ALA A CA 1
ATOM 796 C C . ALA A 1 101 ? 33.163 39.023 -23.230 1.00 53.28 101 ALA A C 1
ATOM 798 O O . ALA A 1 101 ? 33.034 39.697 -24.245 1.00 53.28 101 ALA A O 1
ATOM 799 N N . ASP A 1 102 ? 33.885 39.386 -22.170 1.00 46.28 102 ASP A N 1
ATOM 8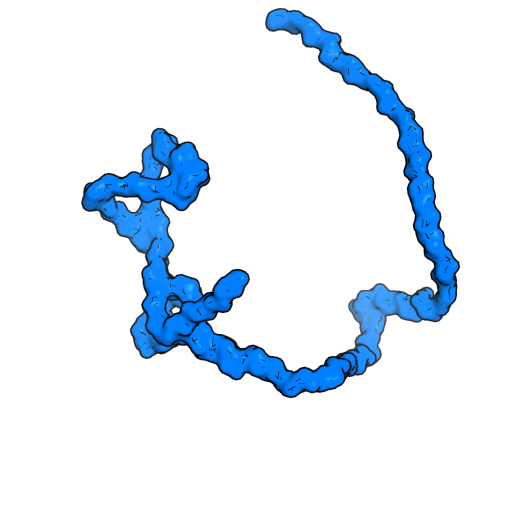00 C CA . ASP A 1 102 ? 35.307 39.755 -22.173 1.00 46.28 102 ASP A CA 1
ATOM 801 C C . ASP A 1 102 ? 35.700 40.287 -20.776 1.00 46.28 102 ASP A C 1
ATOM 803 O O . ASP A 1 102 ? 34.987 41.102 -20.197 1.00 46.28 102 ASP A O 1
ATOM 807 N N . ASP A 1 103 ? 36.794 39.711 -20.263 1.00 49.62 103 ASP A N 1
ATOM 808 C CA . ASP A 1 103 ? 37.750 40.194 -19.252 1.00 49.62 103 ASP A CA 1
ATOM 809 C C . ASP A 1 103 ? 37.242 40.796 -17.924 1.00 49.62 103 ASP A C 1
ATOM 811 O O . ASP A 1 103 ? 36.707 41.892 -17.882 1.00 49.62 103 ASP A O 1
ATOM 815 N N . ASP A 1 104 ? 37.478 40.083 -16.812 1.00 42.22 104 ASP A N 1
ATOM 816 C CA . ASP A 1 104 ? 38.339 40.565 -15.716 1.00 42.22 104 ASP A CA 1
ATOM 817 C C . ASP A 1 104 ? 38.400 39.533 -14.576 1.00 42.22 104 ASP A C 1
ATOM 819 O O . ASP A 1 104 ? 37.395 39.054 -14.043 1.00 42.22 104 ASP A O 1
ATOM 823 N N . ALA A 1 105 ? 39.626 39.145 -14.234 1.00 53.66 105 ALA A N 1
ATOM 824 C CA . ALA A 1 105 ? 39.935 38.368 -13.050 1.00 53.66 105 ALA A CA 1
ATOM 825 C C . ALA A 1 105 ? 40.065 39.325 -11.859 1.00 53.66 105 ALA A C 1
ATOM 827 O O . ALA A 1 105 ? 41.075 40.012 -11.746 1.00 53.66 105 ALA A O 1
ATOM 828 N N . GLU A 1 106 ? 39.100 39.315 -10.944 1.00 45.88 106 GLU A N 1
ATOM 829 C CA . GLU A 1 106 ? 39.312 39.787 -9.575 1.00 45.88 106 GLU A CA 1
ATOM 830 C C . GLU A 1 106 ? 38.856 38.705 -8.594 1.00 45.88 106 GLU A C 1
ATOM 832 O O . GLU A 1 106 ? 37.719 38.228 -8.621 1.00 45.88 106 GLU A O 1
ATOM 837 N N . GLU A 1 107 ? 39.795 38.265 -7.755 1.00 59.03 107 GLU A N 1
ATOM 838 C CA . GLU A 1 107 ? 39.509 37.445 -6.585 1.00 59.03 107 GLU A CA 1
ATOM 839 C C . GLU A 1 107 ? 38.547 38.209 -5.665 1.00 59.03 107 GLU A C 1
ATOM 841 O O . GLU A 1 107 ? 38.859 39.338 -5.284 1.00 59.03 107 GLU A O 1
ATOM 846 N N . PRO A 1 108 ? 37.415 37.628 -5.232 1.00 48.38 108 PRO A N 1
ATOM 847 C CA . PRO A 1 108 ? 36.667 38.225 -4.143 1.00 48.38 108 PRO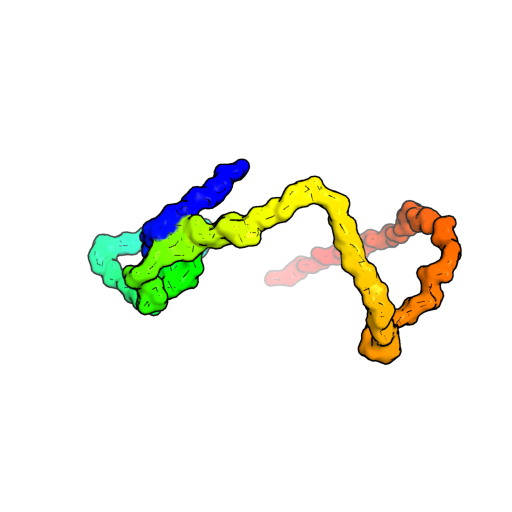 A CA 1
ATOM 848 C C . PRO A 1 108 ? 37.480 38.055 -2.855 1.00 48.38 108 PRO A C 1
ATOM 850 O O . PRO A 1 108 ? 37.588 36.960 -2.294 1.00 48.38 108 PRO A O 1
ATOM 853 N N . SER A 1 109 ? 38.075 39.162 -2.413 1.00 50.44 109 SER A N 1
ATOM 854 C CA . SER A 1 109 ? 38.728 39.313 -1.122 1.00 50.44 109 SER A CA 1
ATOM 855 C C . SER A 1 109 ? 37.765 38.943 0.005 1.00 50.44 109 SER A C 1
ATOM 857 O O . SER A 1 109 ? 36.800 39.640 0.300 1.00 50.44 109 SER A O 1
ATOM 859 N N . LEU A 1 110 ? 38.043 37.781 0.582 1.00 53.75 110 LEU A N 1
ATOM 860 C CA . LEU A 1 110 ? 38.043 37.461 2.003 1.00 53.75 110 LEU A CA 1
ATOM 861 C C . LEU A 1 110 ? 37.537 38.582 2.950 1.00 53.75 110 LEU A C 1
ATOM 863 O O . LEU A 1 110 ? 38.265 39.528 3.225 1.00 53.75 110 LEU A O 1
ATOM 867 N N . PHE A 1 111 ? 36.346 38.349 3.515 1.00 48.84 111 PHE A N 1
ATOM 868 C CA . PHE A 1 111 ? 35.866 38.811 4.829 1.00 48.84 111 PHE A CA 1
ATOM 869 C C . PHE A 1 111 ? 35.746 40.332 5.062 1.00 48.84 111 PHE A C 1
ATOM 871 O O . PHE A 1 111 ? 36.667 40.979 5.548 1.00 48.84 111 PHE A O 1
ATOM 878 N N . ASP A 1 112 ? 34.535 40.859 4.857 1.00 50.47 112 ASP A N 1
ATOM 879 C CA . ASP A 1 112 ? 34.035 42.006 5.623 1.00 50.47 112 ASP A CA 1
ATOM 880 C C . ASP A 1 112 ? 33.595 41.514 7.014 1.00 50.47 112 ASP A C 1
ATOM 882 O O . ASP A 1 112 ? 32.503 40.964 7.188 1.00 50.47 112 ASP A O 1
ATOM 886 N N . ASP A 1 113 ? 34.474 41.682 8.002 1.00 56.94 113 ASP A N 1
ATOM 887 C CA . ASP A 1 113 ? 34.123 41.660 9.421 1.00 56.94 113 ASP A CA 1
ATOM 888 C C . ASP A 1 113 ? 33.208 42.861 9.713 1.00 56.94 113 ASP A C 1
ATOM 890 O O . ASP A 1 113 ? 33.656 44.008 9.736 1.00 56.94 113 ASP A O 1
ATOM 894 N N . HIS A 1 114 ? 31.911 42.606 9.912 1.00 56.66 114 HIS A N 1
ATOM 895 C CA . HIS A 1 114 ? 30.999 43.602 10.470 1.00 56.66 114 HIS A CA 1
ATOM 896 C C . HIS A 1 114 ? 30.841 43.366 11.972 1.00 56.66 114 HIS A C 1
ATOM 898 O O . HIS A 1 114 ? 30.288 42.352 12.405 1.00 56.66 114 HIS A O 1
ATOM 904 N N . ASP A 1 115 ? 31.382 44.334 12.707 1.00 53.12 115 ASP A N 1
ATOM 905 C CA . ASP A 1 115 ? 31.264 44.625 14.130 1.00 53.12 115 ASP A CA 1
ATOM 906 C C . ASP A 1 115 ? 29.959 44.169 14.812 1.00 53.12 115 ASP A C 1
ATOM 908 O O . ASP A 1 115 ? 28.845 44.456 14.371 1.00 53.12 115 ASP A O 1
ATOM 912 N N . ASP A 1 116 ? 30.162 43.494 15.948 1.00 56.12 116 ASP A N 1
ATOM 913 C CA . ASP A 1 116 ? 29.682 43.882 17.282 1.00 56.12 116 ASP A CA 1
ATOM 914 C C . ASP A 1 116 ? 28.340 44.635 17.372 1.00 56.12 116 ASP A C 1
ATOM 916 O O . ASP A 1 116 ? 28.267 45.824 17.070 1.00 56.12 116 ASP A O 1
ATOM 920 N N . GLN A 1 117 ? 27.318 43.983 17.945 1.00 56.44 117 GLN A N 1
ATOM 921 C CA . GLN A 1 117 ? 26.429 44.629 18.921 1.00 56.44 117 GLN A CA 1
ATOM 922 C C . GLN A 1 117 ? 26.015 43.637 20.021 1.00 56.44 117 GLN A C 1
ATOM 924 O O . GLN A 1 117 ? 25.446 42.584 19.712 1.00 56.44 117 GLN A O 1
ATOM 929 N N . PRO A 1 118 ? 26.266 43.965 21.302 1.00 55.72 118 PRO A N 1
ATOM 930 C CA . PRO A 1 118 ? 25.800 43.183 22.431 1.00 55.72 118 PRO A CA 1
ATOM 931 C C . PRO A 1 118 ? 24.481 43.731 23.020 1.00 55.72 118 PRO A C 1
ATOM 933 O O . PRO A 1 118 ? 24.161 44.910 22.900 1.00 55.72 118 PRO A O 1
ATOM 936 N N . GLU A 1 119 ? 23.806 42.818 23.727 1.00 57.59 119 GLU A N 1
ATOM 937 C CA . GLU A 1 119 ? 22.808 43.001 24.799 1.00 57.59 119 GLU A CA 1
ATOM 938 C C . GLU A 1 119 ? 21.386 43.463 24.432 1.00 57.59 119 GLU A C 1
ATOM 940 O O . GLU A 1 119 ? 21.172 44.589 24.013 1.00 57.59 119 GLU A O 1
ATOM 945 N N . GLU A 1 120 ? 20.391 42.630 24.767 1.00 58.44 120 GLU A N 1
ATOM 946 C CA . GLU A 1 120 ? 19.310 43.071 25.661 1.00 58.44 120 GLU A CA 1
ATOM 947 C C . GLU A 1 120 ? 18.907 41.917 26.595 1.00 58.44 120 GLU A C 1
ATOM 949 O O . GLU A 1 120 ? 18.457 40.846 26.176 1.00 58.44 120 GLU A O 1
ATOM 954 N N . GLU A 1 121 ? 19.115 42.154 27.891 1.00 54.59 121 GLU A N 1
ATOM 955 C CA . GLU A 1 121 ? 18.562 41.387 28.999 1.00 54.59 121 GLU A CA 1
ATOM 956 C C . GLU A 1 121 ? 17.029 41.390 28.937 1.00 54.59 121 GLU A C 1
ATOM 958 O O . GLU A 1 121 ? 16.397 42.444 28.947 1.00 54.59 121 GLU A O 1
ATOM 963 N N . ILE A 1 122 ? 16.407 40.211 28.982 1.00 57.91 122 ILE A N 1
ATOM 964 C CA . ILE A 1 122 ? 14.984 40.096 29.314 1.00 57.91 122 ILE A CA 1
ATOM 965 C C . ILE A 1 122 ? 14.894 39.546 30.733 1.00 57.91 122 ILE A C 1
ATOM 967 O O . ILE A 1 122 ? 14.750 38.344 30.956 1.00 57.91 122 ILE A O 1
ATOM 971 N N . GLY A 1 123 ? 15.006 40.452 31.700 1.00 52.97 123 GLY A N 1
ATOM 972 C CA . GLY A 1 123 ? 14.555 40.237 33.066 1.00 52.97 123 GLY A CA 1
ATOM 973 C C . GLY A 1 123 ? 13.246 40.981 33.288 1.00 52.97 123 GLY A C 1
ATOM 974 O O . GLY A 1 123 ? 13.264 42.203 33.381 1.00 52.97 123 GLY A O 1
ATOM 975 N N . GLN A 1 124 ? 12.128 40.260 33.413 1.00 56.97 124 GLN A N 1
ATOM 976 C CA . GLN A 1 124 ? 10.969 40.726 34.180 1.00 56.97 124 GLN A CA 1
ATOM 977 C C . GLN A 1 124 ? 10.336 39.558 34.946 1.00 56.97 124 GLN A C 1
ATOM 979 O O . GLN A 1 124 ? 9.880 38.568 34.373 1.00 56.97 124 GLN A O 1
ATOM 984 N N . GLU A 1 125 ? 10.378 39.709 36.268 1.00 55.28 125 GLU A N 1
ATOM 985 C CA . GLU A 1 125 ? 9.679 38.950 37.301 1.00 55.28 125 GLU A CA 1
ATOM 986 C C . GLU A 1 125 ? 8.175 39.293 37.375 1.00 55.28 125 GLU A C 1
ATOM 988 O O . GLU A 1 125 ? 7.738 40.332 36.884 1.00 55.28 125 GLU A O 1
ATOM 993 N N . ALA A 1 126 ? 7.464 38.456 38.149 1.00 50.47 126 ALA A N 1
ATOM 994 C CA . ALA A 1 126 ? 6.144 38.641 38.776 1.00 50.47 126 ALA A CA 1
ATOM 995 C C . ALA A 1 126 ? 4.920 38.456 37.845 1.00 50.47 126 ALA A C 1
ATOM 997 O O . ALA A 1 126 ? 4.869 38.996 36.749 1.00 50.47 126 ALA A O 1
ATOM 998 N N . VAL A 1 127 ? 3.880 37.681 38.187 1.00 46.97 127 VAL A N 1
ATOM 999 C CA . VAL A 1 127 ? 3.243 37.338 39.481 1.00 46.97 127 VAL A CA 1
ATOM 1000 C C . VAL A 1 127 ? 2.713 35.902 39.446 1.00 46.97 127 VAL A C 1
ATOM 1002 O O . VAL A 1 127 ? 2.212 35.494 38.375 1.00 46.97 127 VAL A O 1
#

Organism: NCBI:txid936338

pLDDT: mean 73.14, std 16.74, range [42.22, 95.75]

Sequence (127 aa):
MPLPEYSPTHVWVGAATVPITQRKVRRAYLRQSVRTVKDTKITILEIYCEQCRRPYDDVQDELCSAAQSSKHLKGGPIGVRQKRAHYKHNCALLGCDLSSADDDAEEPSLFDDHDDQPEEEIGQEAV